Protein AF-A0A3C0MBG5-F1 (afdb_monomer)

Solvent-accessible surface area (backbone atoms only — not comparable to full-atom values): 3884 Å² total; per-residue (Å²): 130,83,60,57,76,41,84,44,77,35,42,33,40,75,45,70,69,48,49,42,55,46,47,50,60,55,43,44,74,73,54,35,43,70,49,78,45,64,46,26,50,30,45,30,60,58,91,76,83,52,67,53,73,49,73,53,55,70,66,61,59,51,67,75,71,112

pLDDT: mean 96.27, std 4.42, range [70.38, 98.56]

Sequence (66 aa):
MPAPFVLSIQSEVVYGHVGQGAARFALQRLGFEVLALPTVLFSNHPGHGGMTGEAIPAGRLRDLLQ

Nearest PDB structures (foldseek):
  5trw-assembly1_A-2  TM=9.818E-01  e=1.215E-06  Paraburkholderia xenovorans LB400
  5tqi-assembly1_B  TM=9.754E-01  e=1.391E-06  Burkholderia multivorans ATCC 17616
  5b6a-assembly1_A-2  TM=9.534E-01  e=1.704E-06  Pseudomonas aeruginosa PAO1
  6k91-assembly1_B  TM=9.688E-01  e=9.238E-06  Leishmania donovani BPK282A1
  6k8z-assembly1_A  TM=9.670E-01  e=1.483E-05  Leishmania donovani

Structure (mmCIF, N/CA/C/O backbone):
data_AF-A0A3C0MBG5-F1
#
_entry.id   AF-A0A3C0MBG5-F1
#
loop_
_atom_site.group_PDB
_atom_site.id
_atom_site.type_symbol
_atom_site.label_atom_id
_atom_site.label_alt_id
_atom_site.label_comp_id
_atom_site.label_asym_id
_atom_site.label_entity_id
_atom_site.label_seq_id
_atom_site.pdbx_PDB_ins_code
_atom_site.Cartn_x
_atom_site.Cartn_y
_atom_site.Cartn_z
_atom_site.occupancy
_atom_site.B_iso_or_equiv
_atom_site.auth_seq_id
_atom_site.auth_comp_id
_atom_site.auth_asym_id
_atom_site.auth_atom_id
_atom_site.pdbx_PDB_model_num
ATOM 1 N N . MET A 1 1 ? -13.277 -0.273 24.440 1.00 70.38 1 MET A N 1
ATOM 2 C CA . MET A 1 1 ? -13.511 0.757 23.403 1.00 70.38 1 MET A CA 1
ATOM 3 C C . MET A 1 1 ? -13.225 0.117 22.055 1.00 70.38 1 MET A C 1
ATOM 5 O O . MET A 1 1 ? -12.334 -0.728 22.034 1.00 70.38 1 MET A O 1
ATOM 9 N N . PRO A 1 2 ? -13.975 0.426 20.985 1.00 81.19 2 PRO A N 1
ATOM 10 C CA . PRO A 1 2 ? -13.635 -0.070 19.652 1.00 81.19 2 PRO A CA 1
ATOM 11 C C . PRO A 1 2 ? -12.234 0.416 19.251 1.00 81.19 2 PRO A C 1
ATOM 13 O O . PRO A 1 2 ? -11.786 1.466 19.719 1.00 81.19 2 PRO A O 1
ATOM 16 N N . A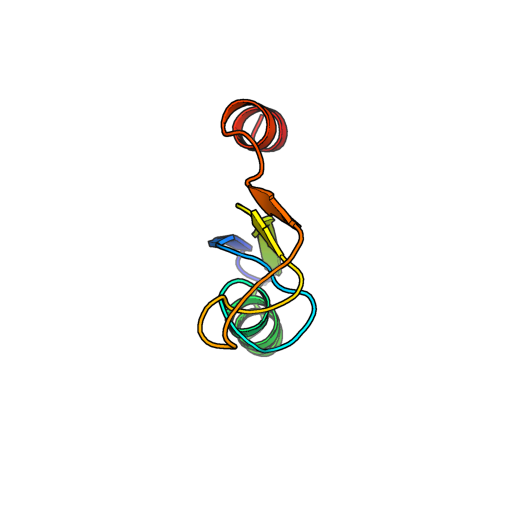LA A 1 3 ? -11.532 -0.375 18.439 1.00 86.38 3 ALA A N 1
ATOM 17 C CA . ALA A 1 3 ? -10.212 -0.017 17.933 1.00 86.38 3 ALA A CA 1
ATOM 18 C C . ALA A 1 3 ? -10.285 1.296 17.124 1.00 86.38 3 ALA A C 1
ATOM 20 O O . ALA A 1 3 ? -11.237 1.483 16.366 1.00 86.38 3 ALA A O 1
ATOM 21 N N . PRO A 1 4 ? -9.316 2.221 17.263 1.00 95.88 4 PRO A N 1
ATOM 22 C CA . PRO A 1 4 ? -9.242 3.389 16.393 1.00 95.88 4 PRO A CA 1
ATOM 23 C C . PRO A 1 4 ? -8.946 2.971 14.946 1.00 95.88 4 PRO A C 1
ATOM 25 O O . PRO A 1 4 ? -8.108 2.100 14.698 1.00 95.88 4 PRO A O 1
ATOM 28 N N . PHE A 1 5 ? -9.616 3.620 13.994 1.00 97.38 5 PHE A N 1
ATOM 29 C CA . PHE A 1 5 ? -9.431 3.377 12.564 1.00 97.38 5 PHE A CA 1
ATOM 30 C C . PHE A 1 5 ? -8.242 4.160 12.002 1.00 97.38 5 PHE A C 1
ATOM 32 O O . PHE A 1 5 ? -8.034 5.324 12.346 1.00 97.38 5 PHE A O 1
ATOM 39 N N . VAL A 1 6 ? -7.505 3.542 11.077 1.00 98.12 6 VAL A N 1
ATOM 40 C CA . VAL A 1 6 ? -6.457 4.187 10.275 1.00 98.12 6 VAL A CA 1
ATOM 41 C C . VAL A 1 6 ? -6.703 3.896 8.799 1.00 98.12 6 VAL A C 1
ATOM 43 O O . VAL A 1 6 ? -6.570 2.754 8.360 1.00 98.12 6 VAL A O 1
ATOM 46 N N . LEU A 1 7 ? -7.011 4.937 8.019 1.00 97.75 7 LEU A N 1
ATOM 47 C CA . LEU A 1 7 ? -6.973 4.872 6.558 1.00 97.75 7 LEU A CA 1
ATOM 48 C C . LEU A 1 7 ? -5.516 4.982 6.097 1.00 97.75 7 LEU A C 1
ATOM 50 O O . LEU A 1 7 ? -4.906 6.046 6.177 1.00 97.75 7 LEU A O 1
ATOM 54 N N . SER A 1 8 ? -4.957 3.872 5.624 1.00 98.25 8 SER A N 1
ATOM 55 C CA . SER A 1 8 ? -3.584 3.803 5.126 1.00 98.25 8 SER A CA 1
ATOM 56 C C . SER A 1 8 ? -3.589 3.855 3.601 1.00 98.25 8 SER A C 1
ATOM 58 O O . SER A 1 8 ? -4.069 2.915 2.970 1.00 98.25 8 SER A O 1
ATOM 60 N N . ILE A 1 9 ? -3.043 4.919 3.004 1.00 98.19 9 ILE A N 1
ATOM 61 C CA . ILE A 1 9 ? -2.931 5.093 1.544 1.00 98.19 9 ILE A CA 1
ATOM 62 C C . ILE A 1 9 ? -1.455 5.038 1.149 1.00 98.19 9 ILE A C 1
ATOM 64 O O . ILE A 1 9 ? -0.729 6.021 1.293 1.00 98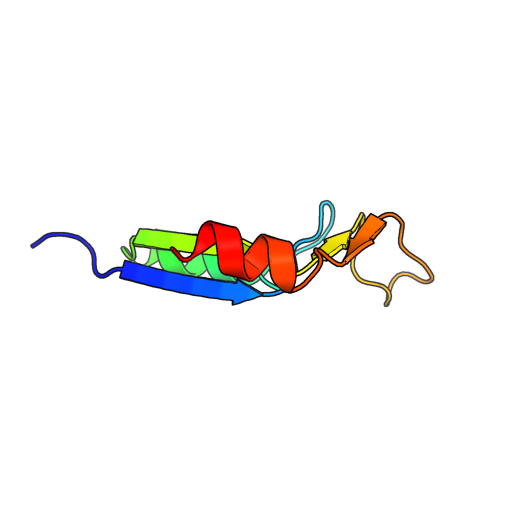.19 9 ILE A O 1
ATOM 68 N N . GLN A 1 10 ? -0.987 3.874 0.704 1.00 98.56 10 GLN A N 1
ATOM 69 C CA . GLN A 1 10 ? 0.434 3.603 0.454 1.00 98.56 10 GLN A CA 1
ATOM 70 C C . GLN A 1 10 ? 0.608 2.549 -0.648 1.00 98.56 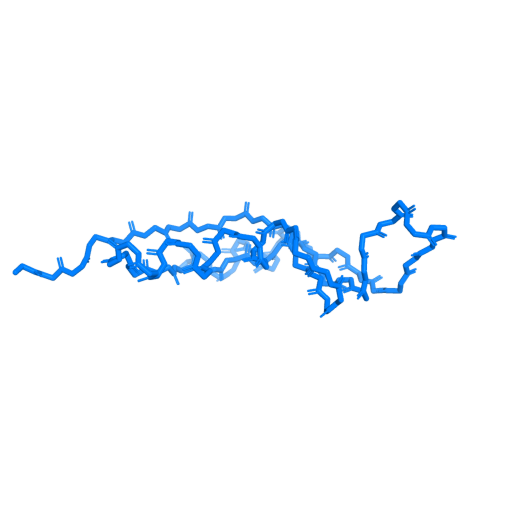10 GLN A C 1
ATOM 72 O O . GLN A 1 10 ? -0.359 1.926 -1.074 1.00 98.56 10 GLN A O 1
ATOM 77 N N . SER A 1 11 ? 1.840 2.326 -1.106 1.00 98.25 11 SER A N 1
ATOM 78 C CA . SER A 1 11 ? 2.156 1.252 -2.054 1.00 98.25 11 SER A CA 1
ATOM 79 C C . SER A 1 11 ? 1.985 -0.143 -1.442 1.00 98.25 11 SER A C 1
ATOM 81 O O . SER A 1 11 ? 2.128 -0.313 -0.231 1.00 98.25 11 SER A O 1
ATOM 83 N N . GLU A 1 12 ? 1.740 -1.155 -2.277 1.00 98.44 12 GLU A N 1
ATOM 84 C CA . GLU A 1 12 ? 1.759 -2.564 -1.876 1.00 98.44 12 GLU A CA 1
ATOM 85 C C . GLU A 1 12 ? 2.653 -3.385 -2.813 1.00 98.44 12 GLU A C 1
ATOM 87 O O . GLU A 1 12 ? 2.694 -3.166 -4.028 1.00 98.44 12 GLU A O 1
ATOM 92 N N . VAL A 1 13 ? 3.414 -4.308 -2.221 1.00 98.44 13 VAL A N 1
ATOM 93 C CA . VAL A 1 13 ? 4.293 -5.231 -2.940 1.00 98.44 13 VAL A CA 1
ATOM 94 C C . VAL A 1 13 ? 4.041 -6.664 -2.484 1.00 98.44 13 VAL A C 1
ATOM 96 O O . VAL A 1 13 ? 3.725 -6.884 -1.317 1.00 98.44 13 VAL A O 1
ATOM 99 N N . VAL A 1 14 ? 4.221 -7.636 -3.379 1.00 98.00 14 VAL A N 1
ATOM 100 C CA . VAL A 1 14 ? 4.096 -9.067 -3.045 1.00 98.00 14 VAL A CA 1
ATOM 101 C C . VAL A 1 14 ? 5.304 -9.564 -2.241 1.00 98.00 14 VAL A C 1
ATOM 103 O O . VAL A 1 14 ? 5.143 -10.302 -1.273 1.00 98.00 14 VAL A O 1
ATOM 106 N N . TYR A 1 15 ? 6.519 -9.164 -2.629 1.00 97.62 15 TYR A N 1
ATOM 107 C CA . TYR A 1 15 ? 7.771 -9.548 -1.980 1.00 97.62 15 TYR A CA 1
ATOM 108 C C . TYR A 1 15 ? 8.471 -8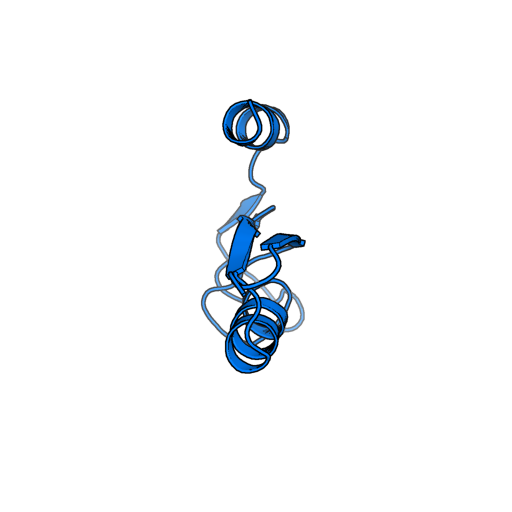.346 -1.331 1.00 97.62 15 TYR A C 1
ATOM 110 O O . TYR A 1 15 ? 8.755 -7.334 -1.982 1.00 97.62 15 TYR A O 1
ATOM 118 N N . GLY A 1 16 ? 8.808 -8.503 -0.048 1.00 96.00 16 GLY A N 1
ATOM 119 C CA . GLY A 1 16 ? 9.441 -7.481 0.786 1.00 96.00 16 GLY A CA 1
ATOM 120 C C . GLY A 1 16 ? 8.448 -6.717 1.667 1.00 96.00 16 GLY A C 1
ATOM 121 O O . GLY A 1 16 ? 7.239 -6.889 1.568 1.00 96.00 16 GLY A O 1
ATOM 122 N N . HIS A 1 17 ? 8.973 -5.866 2.551 1.00 96.50 17 HIS A N 1
ATOM 123 C CA . HIS A 1 17 ? 8.174 -5.098 3.511 1.00 96.50 17 HIS A CA 1
ATOM 124 C C . HIS A 1 17 ? 8.411 -3.598 3.308 1.00 96.50 17 HIS A C 1
ATOM 126 O O . HIS A 1 17 ? 9.305 -3.005 3.904 1.00 96.50 17 HIS A O 1
ATOM 132 N N . VAL A 1 18 ? 7.605 -2.993 2.436 1.00 97.38 18 VAL A N 1
ATOM 133 C CA . VAL A 1 18 ? 7.511 -1.541 2.208 1.00 97.38 18 VAL A CA 1
ATOM 134 C C . VAL A 1 18 ? 6.035 -1.151 2.094 1.00 97.38 18 VAL A C 1
ATOM 136 O O . VAL A 1 18 ? 5.191 -2.020 1.872 1.00 97.38 18 VAL A O 1
ATOM 139 N N . GLY A 1 19 ? 5.708 0.135 2.253 1.00 97.88 19 GLY A N 1
ATOM 140 C CA . GLY A 1 19 ? 4.322 0.614 2.164 1.00 97.88 19 GLY A CA 1
ATOM 141 C C . GLY A 1 19 ? 3.388 -0.161 3.101 1.00 97.88 19 GLY A C 1
ATOM 142 O O . GLY A 1 19 ? 3.705 -0.334 4.280 1.00 97.88 19 GLY A O 1
ATOM 143 N N . GLN A 1 20 ? 2.283 -0.693 2.573 1.00 98.06 20 GLN A N 1
ATOM 144 C CA . GLN A 1 20 ? 1.325 -1.488 3.351 1.00 98.06 20 GLN A CA 1
ATOM 145 C C . GLN A 1 20 ? 1.957 -2.722 3.995 1.00 98.06 20 GLN A C 1
ATOM 147 O O . GLN A 1 20 ? 1.643 -3.030 5.144 1.00 98.06 20 GLN A O 1
ATOM 152 N N . GLY A 1 21 ? 2.887 -3.390 3.303 1.00 95.94 21 GLY A N 1
ATOM 153 C CA . GLY A 1 21 ? 3.594 -4.555 3.836 1.00 95.94 21 GLY A CA 1
ATOM 154 C C . GLY A 1 21 ? 4.396 -4.241 5.104 1.00 95.94 21 GLY A C 1
ATOM 155 O O . GLY A 1 21 ? 4.565 -5.112 5.949 1.00 95.94 21 GLY A O 1
ATOM 156 N N . ALA A 1 22 ? 4.842 -2.991 5.285 1.00 97.56 22 ALA A 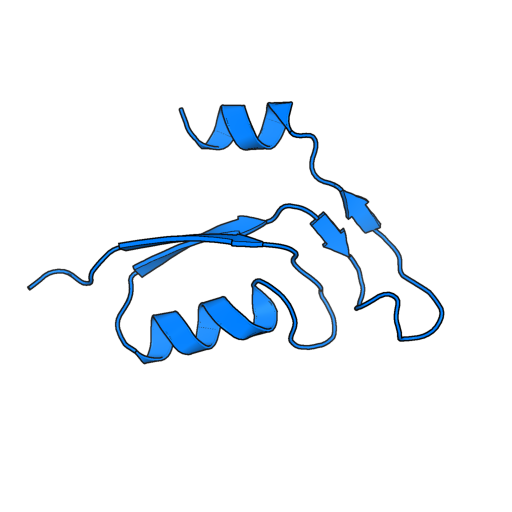N 1
ATOM 157 C CA . ALA A 1 22 ? 5.505 -2.536 6.509 1.00 97.56 22 ALA A CA 1
ATOM 158 C C . ALA A 1 22 ? 4.521 -1.957 7.545 1.00 97.56 22 ALA A C 1
ATOM 160 O O . ALA A 1 22 ? 4.643 -2.230 8.739 1.00 97.56 22 ALA A O 1
ATOM 161 N N . ALA A 1 23 ? 3.545 -1.158 7.105 1.00 98.31 23 ALA A N 1
ATOM 162 C CA . ALA A 1 23 ? 2.674 -0.399 8.001 1.00 98.31 23 ALA A CA 1
ATOM 163 C C . ALA A 1 23 ? 1.503 -1.217 8.563 1.00 98.31 23 ALA A C 1
ATOM 165 O O . ALA A 1 23 ? 1.225 -1.150 9.762 1.00 98.31 23 ALA A O 1
ATOM 166 N N . ARG A 1 24 ? 0.814 -2.001 7.721 1.00 98.00 24 ARG A N 1
ATOM 167 C CA . ARG A 1 24 ? -0.452 -2.661 8.080 1.00 98.00 24 ARG A CA 1
ATOM 168 C C . ARG A 1 24 ? -0.280 -3.610 9.259 1.00 98.00 24 ARG A C 1
ATOM 170 O O . ARG A 1 24 ? -1.016 -3.502 10.235 1.00 98.00 24 ARG A O 1
ATOM 177 N N . PHE A 1 25 ? 0.718 -4.491 9.190 1.00 97.31 25 PHE A N 1
ATOM 178 C CA . PHE A 1 25 ? 1.002 -5.443 10.263 1.00 97.31 25 PHE A CA 1
ATOM 179 C C . PHE A 1 25 ? 1.345 -4.731 11.578 1.00 97.31 25 PHE A C 1
ATOM 181 O O . PHE A 1 25 ? 0.792 -5.071 12.624 1.00 97.31 25 PHE A O 1
ATOM 188 N N . ALA A 1 26 ? 2.215 -3.717 11.527 1.00 98.12 26 ALA A N 1
ATOM 189 C CA . A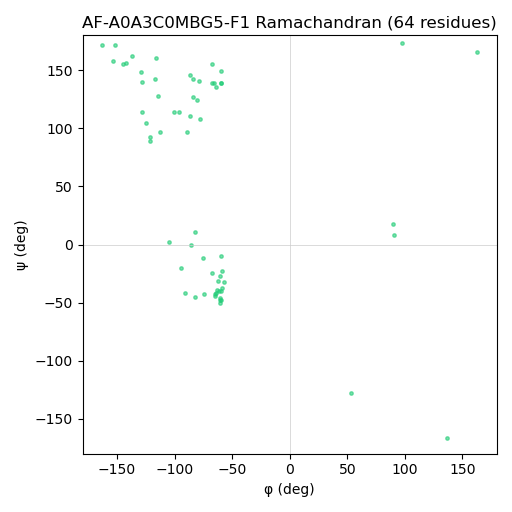LA A 1 26 ? 2.623 -2.969 12.712 1.00 98.12 26 ALA A CA 1
ATOM 190 C C . ALA A 1 26 ? 1.428 -2.274 13.386 1.00 98.12 26 ALA A C 1
ATOM 192 O O . ALA A 1 26 ? 1.228 -2.413 14.591 1.00 98.12 26 ALA A O 1
ATOM 193 N N . LEU A 1 27 ? 0.592 -1.585 12.606 1.00 98.19 27 LEU A N 1
ATOM 194 C CA . LEU A 1 27 ? -0.597 -0.893 13.107 1.00 98.19 27 LEU A CA 1
ATOM 195 C C . LEU A 1 27 ? -1.641 -1.868 13.668 1.00 98.19 27 LEU A C 1
ATOM 197 O O . LEU A 1 27 ? -2.142 -1.662 14.772 1.00 98.19 27 LEU A O 1
ATOM 201 N N . GLN A 1 28 ? -1.918 -2.972 12.972 1.00 97.75 28 GLN A N 1
ATOM 202 C CA . GLN A 1 28 ? -2.823 -4.007 13.481 1.00 97.75 28 GLN A CA 1
ATOM 203 C C . GLN A 1 28 ? -2.311 -4.597 14.800 1.00 97.75 28 GLN A C 1
ATOM 205 O O . GLN A 1 28 ? -3.080 -4.802 15.738 1.00 97.75 28 GLN A O 1
ATOM 210 N N . ARG A 1 29 ? -0.994 -4.808 14.924 1.00 97.50 29 ARG A N 1
ATOM 211 C CA . ARG A 1 29 ? -0.378 -5.332 16.149 1.00 97.50 29 ARG A CA 1
ATOM 212 C C . ARG A 1 29 ? -0.451 -4.362 17.332 1.00 97.50 29 ARG A C 1
ATOM 214 O O . ARG A 1 29 ? -0.419 -4.822 18.477 1.00 97.50 29 ARG A O 1
ATOM 221 N N . LEU A 1 30 ? -0.559 -3.062 17.052 1.00 97.56 30 LEU A N 1
ATOM 222 C CA . LEU A 1 30 ? -0.782 -1.983 18.019 1.00 97.56 30 LEU A CA 1
ATOM 223 C C . LEU A 1 30 ? -2.270 -1.761 18.350 1.00 97.56 30 LEU A C 1
ATOM 225 O O . LEU A 1 30 ? -2.582 -0.908 19.177 1.00 97.56 30 LEU A O 1
ATOM 229 N N . GLY A 1 31 ? -3.180 -2.535 17.751 1.00 97.25 31 GLY A N 1
ATOM 230 C CA . GLY A 1 31 ? -4.610 -2.491 18.056 1.00 97.25 31 GLY A CA 1
ATOM 231 C C . GLY A 1 31 ? -5.414 -1.495 17.222 1.00 97.25 31 GLY A C 1
ATOM 232 O O . GLY A 1 31 ? -6.523 -1.153 17.623 1.00 97.25 31 GLY A O 1
ATOM 233 N N . PHE A 1 32 ? -4.885 -1.031 16.086 1.00 98.31 32 PHE A N 1
ATOM 234 C CA . PHE A 1 32 ? -5.637 -0.219 15.126 1.00 98.31 32 PHE A CA 1
ATOM 235 C C . PHE A 1 32 ? -6.410 -1.092 14.132 1.00 98.31 32 PHE A C 1
ATOM 237 O O . PHE A 1 32 ? -5.914 -2.126 13.675 1.00 98.31 32 PHE A O 1
ATOM 244 N N . GLU A 1 33 ? -7.587 -0.624 13.722 1.00 97.69 33 GLU A N 1
ATOM 245 C CA . GLU A 1 33 ? -8.288 -1.161 12.558 1.00 97.69 33 GLU A CA 1
ATOM 246 C C . GLU A 1 33 ? -7.786 -0.454 11.294 1.00 97.69 33 GLU A C 1
ATOM 248 O O . GLU A 1 33 ? -8.004 0.741 11.095 1.00 97.69 33 GLU A O 1
ATOM 253 N N . VAL A 1 34 ? -7.051 -1.179 10.448 1.00 97.94 34 VAL A N 1
ATOM 254 C CA . VAL A 1 34 ? -6.398 -0.599 9.267 1.00 97.94 34 VAL A CA 1
ATOM 255 C C . VAL A 1 34 ? -7.257 -0.801 8.026 1.00 97.94 34 VAL A C 1
ATOM 257 O O . VAL A 1 34 ? -7.407 -1.924 7.540 1.00 97.94 34 VAL A O 1
ATOM 260 N N . LEU A 1 35 ? -7.741 0.308 7.475 1.00 97.50 35 LEU A N 1
ATOM 261 C CA . LEU A 1 35 ? -8.388 0.384 6.171 1.00 97.50 35 LEU A CA 1
ATOM 262 C C . LEU A 1 35 ? -7.295 0.643 5.128 1.00 97.50 35 LEU A C 1
ATOM 264 O O . LEU A 1 35 ? -6.822 1.768 4.969 1.00 97.50 35 LEU A O 1
ATOM 268 N N . ALA A 1 36 ? -6.818 -0.414 4.476 1.00 97.44 36 ALA A N 1
ATOM 269 C CA . ALA A 1 36 ? -5.745 -0.308 3.492 1.00 97.44 36 ALA A CA 1
ATOM 270 C C . ALA A 1 36 ? -6.301 0.079 2.113 1.00 97.44 36 ALA A C 1
ATOM 272 O O . ALA A 1 36 ? -7.169 -0.609 1.580 1.00 97.44 36 ALA A O 1
ATOM 273 N N . LEU A 1 37 ? -5.752 1.141 1.523 1.00 98.12 37 LEU A N 1
ATOM 274 C CA . LEU A 1 37 ? -6.020 1.577 0.155 1.00 98.12 37 LEU A CA 1
ATOM 275 C C . LEU A 1 37 ? -4.694 1.604 -0.630 1.00 98.12 37 LEU A C 1
ATOM 277 O O . LEU A 1 37 ? -3.948 2.586 -0.556 1.00 98.12 37 LEU A O 1
ATOM 281 N N . PRO A 1 38 ? -4.340 0.514 -1.329 1.00 98.19 38 PRO A N 1
ATOM 282 C CA . PRO A 1 38 ? -3.082 0.426 -2.062 1.00 98.19 38 PRO A CA 1
ATOM 283 C C . PRO A 1 38 ? -3.065 1.393 -3.250 1.00 98.19 38 PRO A C 1
ATOM 285 O O . PRO A 1 38 ? -4.058 1.510 -3.960 1.00 98.19 38 PRO A O 1
ATOM 288 N N . THR A 1 39 ? -1.946 2.074 -3.500 1.00 98.50 39 THR A N 1
ATOM 289 C CA . THR A 1 39 ? -1.786 2.967 -4.669 1.00 98.50 39 THR A CA 1
ATOM 290 C C . THR A 1 39 ? -1.132 2.285 -5.867 1.00 98.50 39 THR A C 1
ATOM 292 O O . THR A 1 39 ? -1.272 2.740 -7.000 1.00 98.50 39 THR A O 1
ATOM 295 N N . VAL A 1 40 ? -0.425 1.185 -5.627 1.00 98.31 40 VAL A N 1
ATOM 296 C CA . VAL A 1 40 ? 0.193 0.323 -6.638 1.00 98.31 40 VAL A CA 1
ATOM 297 C C . VAL A 1 40 ? 0.118 -1.116 -6.146 1.00 98.31 40 VAL A C 1
ATOM 299 O O . VAL A 1 40 ? 0.091 -1.341 -4.933 1.00 98.31 40 VAL A O 1
ATOM 302 N N . LEU A 1 41 ? 0.153 -2.067 -7.075 1.00 98.19 41 LEU A N 1
ATOM 303 C CA . LEU A 1 41 ? 0.398 -3.471 -6.773 1.00 98.19 41 LEU A CA 1
ATOM 304 C C . LEU A 1 41 ? 1.576 -3.950 -7.619 1.00 98.19 41 LEU A C 1
ATOM 306 O 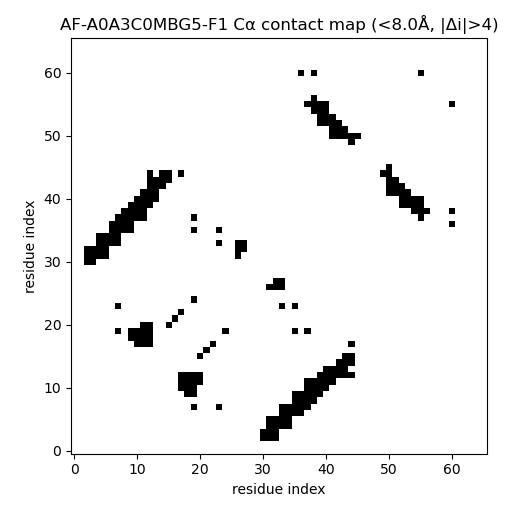O . LEU A 1 41 ? 1.439 -4.161 -8.825 1.00 98.19 41 LEU A O 1
ATOM 310 N N . PHE A 1 42 ? 2.739 -4.092 -6.983 1.00 98.50 42 PHE A N 1
ATOM 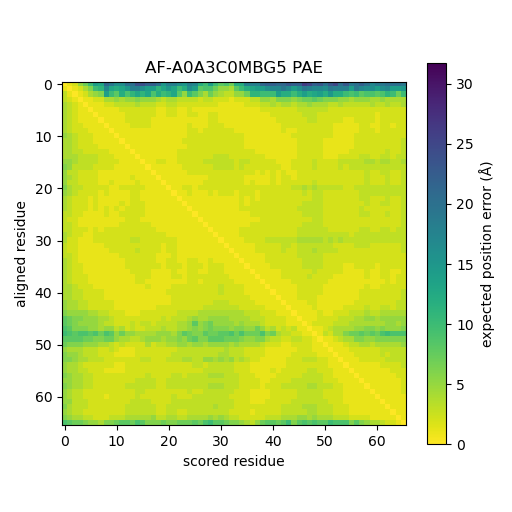311 C CA . PHE A 1 42 ? 3.976 -4.533 -7.634 1.00 98.50 42 PHE A CA 1
ATOM 312 C C . PHE A 1 42 ? 4.480 -5.871 -7.078 1.00 98.50 42 PHE A C 1
ATOM 314 O O . PHE A 1 42 ? 4.154 -6.276 -5.967 1.00 98.50 42 PHE A O 1
ATOM 321 N N . SER A 1 43 ? 5.332 -6.561 -7.830 1.00 98.50 43 SER A N 1
ATOM 322 C CA . SER A 1 43 ? 5.986 -7.798 -7.398 1.00 98.50 43 SER A CA 1
ATOM 323 C C . SER A 1 43 ? 6.919 -7.558 -6.213 1.00 98.50 43 SER A C 1
ATOM 325 O O . SER A 1 43 ? 6.953 -8.353 -5.282 1.00 98.50 43 SER A O 1
ATOM 327 N N . ASN A 1 44 ? 7.673 -6.461 -6.236 1.00 98.25 44 ASN A N 1
ATOM 328 C CA . ASN A 1 44 ? 8.692 -6.118 -5.250 1.00 98.25 44 ASN A CA 1
ATOM 329 C C . ASN A 1 44 ? 9.056 -4.632 -5.357 1.00 98.25 44 ASN A C 1
ATOM 331 O O . ASN A 1 44 ? 8.679 -3.938 -6.302 1.00 98.25 44 ASN A O 1
ATOM 335 N N . HIS A 1 45 ? 9.849 -4.150 -4.403 1.00 95.19 45 HIS A N 1
ATOM 336 C CA . HIS A 1 45 ? 10.410 -2.804 -4.469 1.00 95.19 45 HIS A CA 1
ATOM 337 C C . HIS A 1 45 ? 11.369 -2.651 -5.682 1.00 95.19 45 HIS A C 1
ATOM 339 O O . HIS A 1 45 ? 12.226 -3.523 -5.865 1.00 95.19 45 HIS A O 1
ATOM 345 N N . PRO A 1 46 ? 11.306 -1.554 -6.475 1.00 92.19 46 PRO A N 1
ATOM 346 C CA . PRO A 1 46 ? 12.133 -1.370 -7.682 1.00 92.19 46 PRO A CA 1
ATOM 347 C C . PRO A 1 46 ? 13.648 -1.399 -7.443 1.00 92.19 46 PRO A C 1
ATOM 349 O O . PRO A 1 46 ? 14.416 -1.724 -8.345 1.00 92.19 46 PRO A O 1
ATOM 352 N N . GLY A 1 47 ? 14.087 -1.112 -6.213 1.00 92.12 47 GLY A N 1
ATOM 353 C CA . GLY A 1 47 ? 15.493 -1.201 -5.800 1.00 92.12 47 GLY A CA 1
ATOM 354 C C . GLY A 1 47 ? 16.124 -2.595 -5.944 1.00 92.12 47 GLY A C 1
ATOM 355 O O . GLY A 1 47 ? 17.337 -2.709 -5.836 1.00 92.12 47 GLY A O 1
ATOM 356 N N . HIS A 1 48 ? 15.339 -3.640 -6.231 1.00 90.88 48 HIS A N 1
ATOM 357 C CA . HIS A 1 48 ? 15.840 -4.975 -6.582 1.00 90.88 48 HIS A CA 1
ATOM 358 C C . HIS A 1 48 ? 16.243 -5.133 -8.065 1.00 90.88 48 HIS A C 1
ATOM 360 O O . HIS A 1 48 ? 16.480 -6.251 -8.511 1.00 90.88 48 HIS A O 1
ATOM 366 N N . GLY A 1 49 ? 16.329 -4.044 -8.837 1.00 91.88 49 GLY A N 1
ATOM 367 C CA . GLY A 1 49 ? 16.771 -4.072 -10.241 1.00 91.88 49 GLY A CA 1
ATOM 368 C C . GLY A 1 49 ? 15.645 -4.266 -11.263 1.00 91.88 49 GLY A C 1
ATOM 369 O O . GLY A 1 49 ? 15.913 -4.439 -12.448 1.00 91.88 49 GLY A O 1
ATOM 370 N N . GLY A 1 50 ? 14.390 -4.221 -10.819 1.00 93.94 50 GLY A N 1
ATOM 371 C CA . GLY A 1 50 ? 13.201 -4.345 -11.658 1.00 93.94 50 GLY A CA 1
ATOM 372 C C . GLY A 1 50 ? 11.966 -4.677 -10.826 1.00 93.94 50 GLY A C 1
ATOM 373 O O . GLY A 1 50 ? 12.079 -5.044 -9.657 1.00 93.94 50 GLY A O 1
ATOM 374 N N . MET A 1 51 ? 10.782 -4.529 -11.417 1.00 97.31 51 MET A N 1
ATOM 375 C CA . MET A 1 51 ? 9.511 -4.950 -10.824 1.00 97.31 51 MET A CA 1
ATOM 376 C C . MET A 1 51 ? 8.492 -5.261 -11.927 1.00 97.31 51 MET A C 1
ATOM 378 O O . MET A 1 51 ? 8.634 -4.791 -13.054 1.00 97.31 51 MET A O 1
ATOM 382 N N . THR A 1 52 ? 7.477 -6.057 -11.601 1.00 98.44 52 THR A N 1
ATOM 383 C CA . THR A 1 52 ? 6.285 -6.290 -12.431 1.00 98.44 52 THR A CA 1
ATOM 384 C C . THR A 1 52 ? 5.054 -5.793 -11.687 1.00 98.44 52 THR A C 1
ATOM 386 O O . THR A 1 52 ? 4.959 -5.988 -10.479 1.00 98.44 52 THR A O 1
ATOM 389 N N . GLY A 1 53 ? 4.095 -5.198 -12.391 1.00 97.50 53 GLY A N 1
ATOM 390 C CA . GLY A 1 53 ? 2.811 -4.776 -11.832 1.00 97.50 53 GLY A CA 1
ATOM 391 C C . GLY A 1 53 ? 2.407 -3.387 -12.309 1.00 97.50 53 GLY A C 1
ATOM 392 O O . GLY A 1 53 ? 2.989 -2.857 -13.257 1.00 97.50 53 GLY A O 1
ATOM 393 N N . GLU A 1 54 ? 1.405 -2.799 -11.661 1.00 98.06 54 GLU A N 1
ATOM 394 C CA . GLU A 1 54 ? 0.792 -1.554 -12.124 1.00 98.06 54 GLU A CA 1
ATOM 395 C C . GLU A 1 54 ? 0.407 -0.596 -10.991 1.00 98.06 54 GLU A C 1
ATOM 397 O O . GLU A 1 54 ? 0.198 -0.983 -9.837 1.00 98.06 54 GLU A O 1
ATOM 402 N N . ALA A 1 55 ? 0.323 0.687 -11.343 1.00 98.12 55 ALA A N 1
ATOM 403 C CA . ALA A 1 55 ? -0.268 1.696 -10.480 1.00 98.12 55 ALA A CA 1
ATOM 404 C C . ALA A 1 55 ? -1.795 1.629 -10.561 1.00 98.12 55 ALA A C 1
ATOM 406 O O . ALA A 1 55 ? -2.363 1.465 -11.640 1.00 98.12 55 ALA A O 1
ATOM 407 N N . ILE A 1 56 ? -2.466 1.811 -9.424 1.00 98.31 56 ILE A N 1
ATOM 408 C CA . ILE A 1 56 ? -3.925 1.868 -9.376 1.00 98.31 56 ILE A CA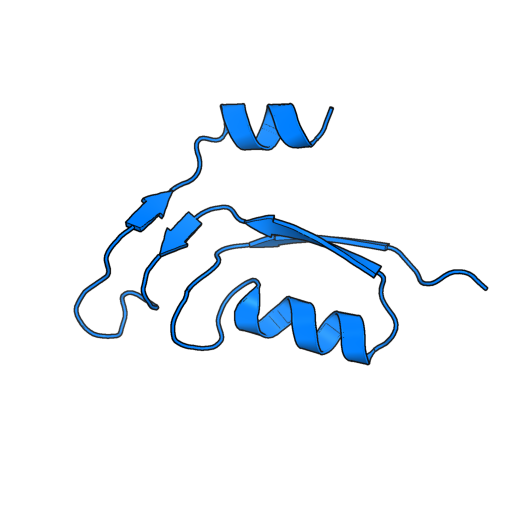 1
ATOM 409 C C . ILE A 1 56 ? -4.358 3.281 -9.805 1.00 98.31 56 ILE A C 1
ATOM 411 O O . ILE A 1 56 ? -3.914 4.265 -9.207 1.00 98.31 56 ILE A O 1
ATOM 415 N N . PRO A 1 57 ? -5.220 3.427 -10.831 1.00 98.06 57 PRO A N 1
ATOM 416 C CA . PRO A 1 57 ? -5.646 4.740 -11.301 1.00 98.06 57 PRO A CA 1
ATOM 417 C C . PRO A 1 57 ? -6.345 5.553 -10.209 1.00 98.06 57 PRO A C 1
ATOM 419 O O . PRO A 1 57 ? -7.207 5.042 -9.496 1.00 98.06 57 PRO A O 1
ATOM 422 N N . ALA A 1 58 ? -6.050 6.853 -10.140 1.00 96.94 58 ALA A N 1
ATOM 423 C CA . ALA A 1 58 ? -6.614 7.746 -9.124 1.00 96.94 58 ALA A CA 1
ATOM 424 C C . ALA A 1 58 ? -8.156 7.778 -9.123 1.00 96.94 58 ALA A C 1
ATOM 426 O O . ALA A 1 58 ? -8.759 7.913 -8.062 1.00 96.94 58 ALA A O 1
ATOM 427 N N . GLY A 1 59 ? -8.792 7.621 -10.292 1.00 97.94 59 GLY A N 1
ATOM 428 C CA . GLY A 1 59 ? -10.251 7.497 -10.397 1.00 97.94 59 GLY A CA 1
ATOM 429 C C . GLY A 1 59 ? -10.781 6.296 -9.615 1.00 97.94 59 GLY A C 1
ATOM 430 O O . GLY A 1 59 ? -11.647 6.455 -8.768 1.00 97.94 59 GLY A O 1
ATOM 431 N N . ARG A 1 60 ? -10.152 5.127 -9.787 1.00 97.56 60 ARG A N 1
ATOM 432 C CA . ARG A 1 60 ? -10.513 3.909 -9.052 1.00 97.56 60 ARG A CA 1
ATOM 433 C C . ARG A 1 60 ? -10.330 4.071 -7.543 1.00 97.56 60 ARG A C 1
ATOM 435 O O . ARG A 1 60 ? -11.165 3.604 -6.783 1.00 97.56 60 ARG A O 1
ATOM 442 N N . LEU A 1 61 ? -9.260 4.737 -7.102 1.00 97.38 61 LEU A N 1
ATOM 443 C CA . LEU A 1 61 ? -9.057 5.020 -5.674 1.00 97.38 61 LEU A CA 1
ATOM 444 C C . LEU A 1 61 ? -10.152 5.928 -5.108 1.00 97.38 61 LEU A C 1
ATOM 446 O O . LEU A 1 61 ? -10.591 5.723 -3.982 1.00 97.38 61 LEU A O 1
ATOM 450 N N . ARG A 1 62 ? -10.596 6.921 -5.886 1.00 97.38 62 ARG A N 1
ATOM 451 C CA . ARG A 1 62 ? -11.698 7.807 -5.502 1.00 97.38 62 ARG A CA 1
ATOM 452 C C . ARG A 1 62 ? -13.013 7.045 -5.374 1.00 97.38 62 ARG A C 1
ATOM 454 O O . ARG A 1 62 ? -13.718 7.277 -4.403 1.00 97.38 62 ARG A O 1
ATOM 461 N N . ASP A 1 63 ? -13.305 6.140 -6.304 1.00 97.62 63 ASP A N 1
ATOM 462 C CA . ASP A 1 63 ? -14.532 5.335 -6.284 1.00 97.62 63 ASP A CA 1
ATOM 463 C C . ASP A 1 63 ? -14.614 4.438 -5.034 1.00 97.62 63 ASP A C 1
ATOM 465 O O . ASP A 1 63 ? -15.699 4.201 -4.518 1.00 97.62 63 ASP A O 1
ATOM 469 N N . LEU A 1 64 ? -13.471 3.980 -4.505 1.00 96.12 64 LEU A N 1
ATOM 470 C CA . LEU A 1 64 ? -13.397 3.183 -3.270 1.00 96.12 64 LEU A CA 1
ATOM 471 C C . LEU A 1 64 ? -13.589 3.999 -1.979 1.00 96.12 64 LEU A C 1
ATOM 473 O O . LEU A 1 64 ? -13.711 3.409 -0.908 1.00 96.12 64 LEU A O 1
ATOM 477 N N . LEU A 1 65 ? -13.556 5.331 -2.062 1.00 94.31 65 LEU A N 1
ATOM 478 C CA . LEU A 1 65 ? -13.674 6.246 -0.920 1.00 94.31 65 LEU A CA 1
ATOM 479 C C . LEU A 1 65 ? -15.048 6.934 -0.825 1.00 94.31 65 LEU A C 1
ATOM 481 O O . LEU A 1 65 ? -15.220 7.791 0.044 1.00 94.31 65 LEU A O 1
ATOM 485 N N . GLN A 1 66 ? -15.983 6.613 -1.724 1.00 88.69 66 GLN A N 1
ATOM 486 C CA . GLN A 1 66 ? -17.369 7.100 -1.688 1.00 88.69 66 GLN A CA 1
ATOM 487 C C . GLN A 1 66 ? -18.230 6.258 -0.748 1.00 88.69 66 GLN A C 1
ATOM 489 O O . GLN A 1 66 ? -19.112 6.863 -0.099 1.00 88.69 66 GLN A O 1
#

Foldseek 3Di:
DQAAEDEFEFADEQDDQDRCSPPVVVCVVVRHHYDYQHQWYWNDDCVVVHIDGGGDDPVVSVVVVD

Secondary structure (DSSP, 8-state):
-PPPEEEEEEEEEEESS-THHHHHHHHHHTT-EEEEEEEEEEEE-GGGT---EEEPPHHHHHHTT-

Radius of gyration: 13.21 Å; Cα contacts (8 Å, |Δi|>4): 112; chains: 1; bounding box: 34×17×36 Å

Mean predicted aligned error: 2.76 Å